Protein AF-A0A848Y645-F1 (afdb_monomer_lite)

Foldseek 3Di:
DDDDDDDDDDPPPVPPPDDPDDDDPVPVVVVVVVLVVCVVPPCVQCNSVQQWDPPQVAQDPVRDRGGHGDDPVNDD

pLDDT: mean 81.91, std 17.4, range [43.12, 98.12]

Radius of gyration: 22.96 Å; chains: 1; bounding box: 69×33×38 Å

Secondary structure (DSSP, 8-state):
------------------------TT-HHHHHHHHHHHHHHTHHHH-TTS---TTTTS--TTSPPPPPP-STT---

Structure (mmCIF, N/CA/C/O backbone):
data_AF-A0A848Y645-F1
#
_entry.id   AF-A0A848Y645-F1
#
loop_
_atom_site.group_PDB
_atom_site.id
_atom_site.type_symbol
_atom_site.label_atom_id
_atom_site.label_alt_id
_atom_site.label_comp_id
_atom_site.label_asym_id
_atom_site.label_entity_id
_atom_site.label_seq_id
_atom_site.pdbx_PDB_ins_code
_atom_site.Cartn_x
_atom_site.Cartn_y
_atom_site.Cartn_z
_atom_site.occupancy
_atom_site.B_iso_or_equiv
_atom_site.auth_seq_id
_atom_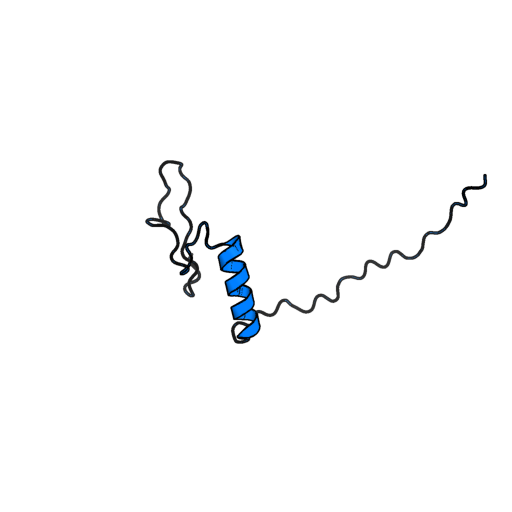site.auth_comp_id
_atom_site.auth_asym_id
_atom_site.auth_atom_id
_atom_site.pdbx_PDB_model_num
ATOM 1 N N . MET A 1 1 ? -57.457 17.875 -17.161 1.00 47.78 1 MET A N 1
ATOM 2 C CA . MET A 1 1 ? -56.173 17.342 -16.659 1.00 47.78 1 MET A CA 1
ATOM 3 C C . MET A 1 1 ? -55.444 18.496 -15.998 1.00 47.78 1 MET A C 1
ATOM 5 O O . MET A 1 1 ? -54.861 19.310 -16.696 1.00 47.78 1 MET A O 1
ATOM 9 N N . PHE A 1 2 ? -55.589 18.651 -14.683 1.00 43.12 2 PHE A N 1
ATOM 10 C CA . PHE A 1 2 ? -54.901 19.705 -13.940 1.00 43.12 2 PHE A CA 1
ATOM 11 C C . PHE A 1 2 ? -53.600 19.115 -13.403 1.00 43.12 2 PHE A C 1
ATOM 13 O O . PHE A 1 2 ? -53.631 18.257 -12.526 1.00 43.12 2 PHE A O 1
ATOM 20 N N . VAL A 1 3 ? -52.472 19.517 -13.985 1.00 47.34 3 VAL A N 1
ATOM 21 C CA . VAL A 1 3 ? -51.150 19.232 -13.423 1.00 47.34 3 VAL A CA 1
ATOM 22 C C . VAL A 1 3 ? -50.881 20.333 -12.408 1.00 47.34 3 VAL A C 1
ATOM 24 O O . VAL A 1 3 ? -50.595 21.472 -12.771 1.00 47.34 3 VAL A O 1
ATOM 27 N N . SER A 1 4 ? -51.065 20.005 -11.134 1.00 49.56 4 SER A N 1
ATOM 28 C CA . SER A 1 4 ? -50.760 20.901 -10.027 1.00 49.56 4 SER A CA 1
ATOM 29 C C . SER A 1 4 ? -49.251 21.107 -9.938 1.00 49.56 4 SER A C 1
ATOM 31 O O . SER A 1 4 ? -48.495 20.167 -9.702 1.00 49.56 4 SER A O 1
ATOM 33 N N . VAL A 1 5 ? -48.828 22.354 -10.117 1.00 63.41 5 VAL A N 1
ATOM 34 C CA . VAL A 1 5 ? -47.514 22.851 -9.713 1.00 63.41 5 VAL A CA 1
ATOM 35 C C . VAL A 1 5 ? -47.567 23.147 -8.211 1.00 63.41 5 VAL A C 1
ATOM 37 O O . VAL A 1 5 ? -48.436 23.884 -7.753 1.00 63.41 5 VAL A O 1
ATOM 40 N N . GLY A 1 6 ? -46.635 22.576 -7.451 1.00 49.53 6 GLY A N 1
ATOM 41 C CA . GLY A 1 6 ? -46.385 22.838 -6.027 1.00 49.53 6 GLY A CA 1
ATOM 42 C C . GLY A 1 6 ? -45.409 21.774 -5.516 1.00 49.53 6 GLY A C 1
ATOM 43 O O . GLY A 1 6 ? -45.529 20.621 -5.899 1.00 49.53 6 GLY A O 1
ATOM 44 N N . LEU A 1 7 ? -44.387 22.039 -4.709 1.00 52.81 7 LEU A N 1
ATOM 45 C CA . LEU A 1 7 ? -44.157 23.103 -3.744 1.00 52.81 7 LEU A CA 1
ATOM 46 C C . LEU A 1 7 ? -42.652 23.078 -3.418 1.00 52.81 7 LEU A C 1
ATOM 48 O O . LEU A 1 7 ? -42.090 22.014 -3.166 1.00 52.81 7 LEU A O 1
ATOM 52 N N . THR A 1 8 ? -41.993 24.234 -3.418 1.00 54.12 8 THR A N 1
ATOM 53 C CA . THR A 1 8 ? -40.633 24.387 -2.888 1.00 54.12 8 THR A CA 1
ATOM 54 C C . THR A 1 8 ? -40.637 24.099 -1.387 1.00 54.12 8 THR A C 1
ATOM 56 O O . THR A 1 8 ? -41.174 24.895 -0.618 1.00 54.12 8 THR A O 1
ATOM 59 N N . ILE A 1 9 ? -40.023 22.993 -0.962 1.00 57.66 9 ILE A N 1
ATOM 60 C CA . ILE A 1 9 ? -39.694 22.745 0.445 1.00 57.66 9 ILE A CA 1
ATOM 61 C C . ILE A 1 9 ? -38.172 22.748 0.581 1.00 57.66 9 ILE A C 1
ATOM 63 O O . ILE A 1 9 ? -37.492 21.867 0.071 1.00 57.66 9 ILE A O 1
ATOM 67 N N . GLY A 1 10 ? -37.678 23.769 1.281 1.00 44.28 10 GLY A N 1
ATOM 68 C CA . GLY A 1 10 ? -36.522 23.680 2.171 1.00 44.28 10 GLY A CA 1
ATOM 69 C C . GLY A 1 10 ? -35.179 23.343 1.535 1.00 44.28 10 GLY A C 1
ATOM 70 O O . GLY A 1 10 ? -34.762 22.190 1.519 1.00 44.28 10 GLY A O 1
ATOM 71 N N . GLY A 1 11 ? -34.434 24.380 1.153 1.00 55.16 11 GLY A N 1
ATOM 72 C CA . GLY A 1 11 ? -32.988 24.317 0.948 1.00 55.16 11 GLY A CA 1
ATOM 73 C C . GLY A 1 11 ? -32.217 24.105 2.254 1.00 55.16 11 GLY A C 1
ATOM 74 O O . GLY A 1 11 ? -31.388 24.934 2.617 1.00 55.16 11 GLY A O 1
ATOM 75 N N . GLN A 1 12 ? -32.447 22.988 2.944 1.00 55.66 12 GLN A N 1
ATOM 76 C CA . GLN A 1 12 ? -31.514 22.499 3.949 1.00 55.66 12 GLN A CA 1
ATOM 77 C C . GLN A 1 12 ? -30.494 21.618 3.234 1.00 55.66 12 GLN A C 1
ATOM 79 O O . GLN A 1 12 ? -30.634 20.403 3.118 1.00 55.66 12 GLN A O 1
ATOM 84 N N . ARG A 1 13 ? -29.431 22.259 2.741 1.00 58.31 13 ARG A N 1
ATOM 85 C CA . ARG A 1 13 ? -28.149 21.575 2.600 1.00 58.31 13 ARG A CA 1
ATOM 86 C C . ARG A 1 13 ? -27.776 21.179 4.030 1.00 58.31 13 ARG A C 1
ATOM 88 O O . ARG A 1 13 ? -27.305 22.021 4.790 1.00 58.31 13 ARG A O 1
ATOM 95 N N . LEU A 1 14 ? -28.109 19.949 4.427 1.00 59.34 14 LEU A N 1
ATOM 96 C CA . LEU A 1 14 ? -27.489 19.312 5.579 1.00 59.34 14 LEU A CA 1
ATOM 97 C C . LEU A 1 14 ? -26.004 19.303 5.230 1.00 59.34 14 LEU A C 1
ATOM 99 O O . LEU A 1 14 ? -25.556 18.507 4.410 1.00 59.34 14 LEU A O 1
ATOM 103 N N . LEU A 1 15 ? -25.281 20.307 5.726 1.00 60.91 15 LEU A N 1
ATOM 104 C CA . LEU A 1 15 ? -23.841 20.231 5.849 1.00 60.91 15 LEU A CA 1
ATOM 105 C C . LEU A 1 15 ? -23.638 18.955 6.645 1.00 60.91 15 LEU A C 1
ATOM 107 O O . LEU A 1 15 ? -24.104 18.870 7.782 1.00 60.91 15 LEU A O 1
ATOM 111 N N . SER A 1 16 ? -23.127 17.935 5.965 1.00 57.66 16 SER A N 1
ATOM 112 C CA . SER A 1 16 ? -22.825 16.651 6.559 1.00 57.66 16 SER A CA 1
ATOM 113 C C . SER A 1 16 ? -22.147 16.914 7.900 1.00 57.66 16 SER A C 1
ATOM 115 O O . SER A 1 16 ? -21.220 17.723 7.985 1.00 57.66 16 SER A O 1
ATOM 117 N N . ASP A 1 17 ? -22.673 16.296 8.950 1.00 62.41 17 ASP A N 1
ATOM 118 C CA . ASP A 1 17 ? -22.021 16.199 10.249 1.00 62.41 17 ASP A CA 1
ATOM 119 C C . ASP A 1 17 ? -20.770 15.326 10.061 1.00 62.41 17 ASP A C 1
ATOM 121 O O . ASP A 1 17 ? -20.755 14.137 10.372 1.00 62.41 17 ASP A O 1
ATOM 125 N N . GLU A 1 18 ? -19.758 15.868 9.379 1.00 66.69 18 GLU A N 1
ATOM 126 C CA . GLU A 1 18 ? -18.535 15.145 9.051 1.00 66.69 18 GLU A CA 1
ATOM 127 C C . GLU A 1 18 ? -17.653 15.171 10.286 1.00 66.69 18 GLU A C 1
ATOM 129 O O . GLU A 1 18 ? -16.789 16.034 10.458 1.00 66.69 18 GLU A O 1
ATOM 134 N N . ALA A 1 19 ? -17.903 14.207 11.173 1.00 70.19 19 ALA A N 1
ATOM 135 C CA . ALA A 1 19 ? -16.930 13.824 12.174 1.00 70.19 19 ALA A CA 1
ATOM 136 C C . ALA A 1 19 ? -15.553 13.684 11.489 1.00 70.19 19 ALA A C 1
ATOM 138 O O . ALA A 1 19 ? -15.476 13.120 10.389 1.00 70.19 19 ALA A O 1
ATOM 139 N N . PRO A 1 20 ? -14.474 14.211 12.095 1.00 80.25 20 PRO A N 1
ATOM 140 C CA . PRO A 1 20 ? -13.153 14.156 11.492 1.00 80.25 20 PRO A CA 1
ATOM 141 C C . PRO A 1 20 ? -12.796 12.721 11.098 1.00 80.25 20 PRO A C 1
ATOM 143 O O . PRO A 1 20 ? -13.049 11.779 11.851 1.00 80.25 20 PRO A O 1
ATOM 146 N N . ILE A 1 21 ? -12.196 12.561 9.914 1.00 83.31 21 ILE A N 1
ATOM 147 C CA . ILE A 1 21 ? -11.692 11.266 9.456 1.00 83.31 21 ILE A CA 1
ATOM 148 C C . ILE A 1 21 ? -10.545 10.853 10.385 1.00 83.31 21 ILE A 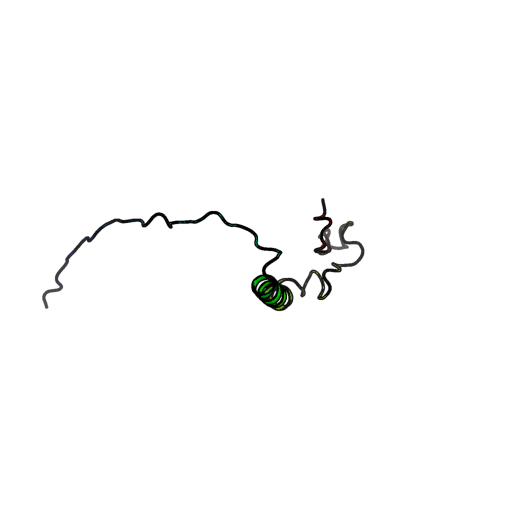C 1
ATOM 150 O O . ILE A 1 21 ? -9.420 11.336 10.271 1.00 83.31 21 ILE A O 1
ATOM 154 N N . GLU A 1 22 ? -10.850 9.963 11.324 1.00 90.12 22 GLU A N 1
ATOM 155 C CA . GLU A 1 22 ? -9.886 9.343 12.225 1.00 90.12 22 GLU A CA 1
ATOM 156 C C . GLU A 1 22 ? -9.450 7.991 11.648 1.00 90.12 22 GLU A C 1
ATOM 158 O O . GLU A 1 22 ? -10.265 7.083 11.460 1.00 90.12 22 GLU A O 1
ATOM 163 N N . LEU A 1 23 ? -8.153 7.839 11.375 1.00 88.81 23 LEU A N 1
ATOM 164 C CA . LEU A 1 23 ? -7.585 6.544 11.008 1.00 88.81 23 LEU A CA 1
ATOM 165 C C . LEU A 1 23 ? -7.514 5.654 12.253 1.00 88.81 23 LEU A C 1
ATOM 167 O O . LEU A 1 23 ? -6.936 6.049 13.262 1.00 88.81 23 LEU A O 1
ATOM 171 N N . LYS A 1 24 ? -8.044 4.429 12.163 1.00 93.94 24 LYS A N 1
ATOM 172 C CA . LYS A 1 24 ? -8.059 3.451 13.265 1.00 93.94 24 LYS A CA 1
ATOM 173 C C . LYS A 1 24 ? -7.204 2.224 12.932 1.00 93.94 24 LYS A C 1
ATOM 175 O O . LYS A 1 24 ? -7.744 1.139 12.735 1.00 93.94 24 LYS A O 1
ATOM 180 N N . PRO A 1 25 ? -5.867 2.358 12.854 1.00 90.19 25 PRO A N 1
ATOM 181 C CA . PRO A 1 25 ? -4.988 1.249 12.477 1.00 90.19 25 PRO A CA 1
ATOM 182 C C . PRO A 1 25 ? -4.972 0.101 13.502 1.00 90.19 25 PRO A C 1
ATOM 184 O O . PRO A 1 25 ? -4.541 -0.995 13.165 1.00 90.19 25 PRO A O 1
ATOM 187 N N . GLY A 1 26 ? -5.432 0.339 14.738 1.00 95.81 26 GLY A N 1
ATOM 188 C CA . GLY A 1 26 ? -5.577 -0.691 15.775 1.00 95.81 26 GLY A CA 1
ATOM 189 C C . GLY A 1 26 ? -6.918 -1.435 15.762 1.00 95.81 26 GLY A C 1
ATOM 190 O O . GLY A 1 26 ? -7.093 -2.368 16.538 1.00 95.81 26 GLY A O 1
ATOM 191 N N . ASP A 1 27 ? -7.871 -1.030 14.919 1.00 97.69 27 ASP A N 1
ATOM 192 C CA . ASP A 1 27 ? -9.130 -1.754 14.746 1.00 97.69 27 ASP A CA 1
ATOM 193 C C . ASP A 1 27 ? -8.919 -2.901 13.749 1.00 97.69 27 ASP A C 1
ATOM 195 O O . ASP A 1 27 ? -8.873 -2.702 12.533 1.00 97.69 27 ASP A O 1
ATOM 199 N N . GLU A 1 28 ? -8.770 -4.120 14.267 1.00 97.56 28 GLU A N 1
ATOM 200 C CA . GLU A 1 28 ? -8.485 -5.308 13.457 1.00 97.56 28 GLU A CA 1
ATOM 201 C C . GLU A 1 28 ? -9.578 -5.602 12.421 1.00 97.56 28 GLU A C 1
ATOM 203 O O . GLU A 1 28 ? -9.275 -6.052 11.312 1.00 97.56 28 GLU 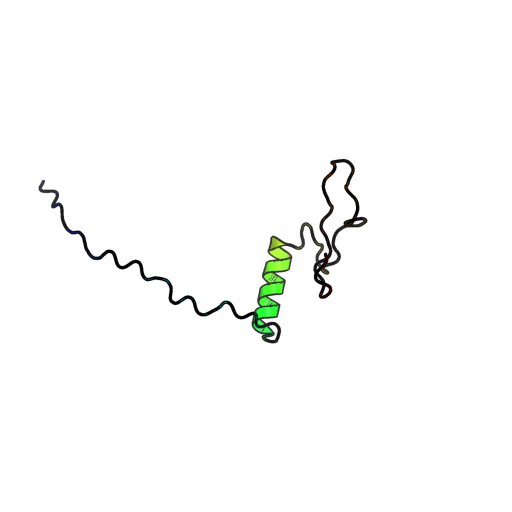A O 1
ATOM 208 N N . ALA A 1 29 ? -10.846 -5.325 12.746 1.00 97.38 29 ALA A N 1
ATOM 209 C CA . ALA A 1 29 ? -11.954 -5.544 11.823 1.00 97.38 29 ALA A CA 1
ATOM 210 C C . ALA A 1 29 ? -11.881 -4.558 10.651 1.00 97.38 29 ALA A C 1
ATOM 212 O O . ALA A 1 29 ? -12.061 -4.949 9.493 1.00 97.38 29 ALA A O 1
ATOM 213 N N . LEU A 1 30 ? -11.546 -3.296 10.935 1.00 96.44 30 LEU A N 1
ATOM 214 C CA . LEU A 1 30 ? -11.334 -2.287 9.902 1.00 96.44 30 LEU A CA 1
ATOM 215 C C . LEU A 1 30 ? -10.114 -2.613 9.029 1.00 96.44 30 LEU A C 1
ATOM 217 O O . LEU A 1 30 ? -10.175 -2.476 7.807 1.00 96.44 30 LEU A O 1
ATOM 221 N N . VAL A 1 31 ? -9.027 -3.108 9.626 1.00 95.94 31 VAL A N 1
ATOM 222 C CA . VAL A 1 31 ? -7.833 -3.552 8.890 1.00 95.94 31 VAL A CA 1
ATOM 223 C C . VAL A 1 31 ? -8.150 -4.747 7.982 1.00 95.94 31 VAL A C 1
ATOM 225 O O . VAL A 1 31 ? -7.740 -4.765 6.819 1.00 95.94 31 VAL A O 1
ATOM 228 N N . ALA A 1 32 ? -8.926 -5.724 8.458 1.00 97.31 32 ALA A N 1
ATOM 229 C CA . ALA A 1 32 ? -9.352 -6.870 7.652 1.00 97.31 32 ALA A CA 1
ATOM 230 C C . ALA A 1 32 ? -10.239 -6.450 6.465 1.00 97.31 32 ALA A C 1
ATOM 232 O O . ALA A 1 32 ? -10.075 -6.955 5.347 1.00 97.31 32 ALA A O 1
ATOM 233 N N . LEU A 1 33 ? -11.138 -5.484 6.678 1.00 97.25 33 LEU A N 1
ATOM 234 C CA . LEU A 1 33 ? -11.903 -4.868 5.596 1.00 97.25 33 LEU A CA 1
ATOM 235 C C . LEU A 1 33 ? -10.973 -4.172 4.591 1.00 97.25 33 LEU A C 1
ATOM 237 O O . LEU A 1 33 ? -11.083 -4.408 3.386 1.00 97.25 33 LEU A O 1
ATOM 241 N N . GLY A 1 34 ? -10.013 -3.384 5.079 1.00 95.50 34 GLY A N 1
ATOM 242 C CA . GLY A 1 34 ? -9.002 -2.718 4.258 1.00 95.50 34 GLY A CA 1
ATOM 243 C C . GLY A 1 34 ? -8.206 -3.694 3.389 1.00 95.50 34 GLY A C 1
ATOM 244 O O . GLY A 1 34 ? -8.009 -3.436 2.204 1.00 95.50 34 GLY A O 1
ATOM 245 N N . LYS A 1 35 ? -7.839 -4.867 3.920 1.00 96.50 35 LYS A N 1
ATOM 246 C CA . LYS A 1 35 ? -7.183 -5.935 3.147 1.00 96.50 35 LYS A CA 1
ATOM 247 C C . LYS A 1 35 ? -8.044 -6.422 1.978 1.00 96.50 35 LYS A C 1
ATOM 249 O O . LYS A 1 35 ? -7.524 -6.634 0.885 1.00 96.50 35 LYS A O 1
ATOM 254 N N . THR A 1 36 ? -9.351 -6.579 2.186 1.00 98.06 36 THR A N 1
ATOM 255 C CA . THR A 1 36 ? -10.283 -6.991 1.120 1.00 98.06 36 THR A CA 1
ATOM 256 C C . THR A 1 36 ? -10.346 -5.938 0.016 1.00 98.06 36 THR A C 1
ATOM 258 O O . THR A 1 36 ? -10.229 -6.266 -1.165 1.00 98.06 36 THR A O 1
ATOM 261 N N . VAL A 1 37 ? -10.460 -4.663 0.399 1.00 97.44 37 VAL A N 1
ATOM 262 C CA . VAL A 1 37 ? -10.436 -3.534 -0.542 1.00 97.44 37 VAL A CA 1
ATOM 263 C C . VAL A 1 37 ? -9.111 -3.487 -1.304 1.00 97.44 37 VAL A C 1
ATOM 265 O O . VAL A 1 37 ? -9.119 -3.320 -2.522 1.00 97.44 37 VAL A O 1
ATOM 268 N N . TYR A 1 38 ? -7.987 -3.685 -0.614 1.00 96.94 38 TYR A N 1
ATOM 269 C CA . TYR A 1 38 ? -6.656 -3.666 -1.212 1.00 96.94 38 TYR A CA 1
ATOM 270 C C . TYR A 1 38 ? -6.492 -4.744 -2.289 1.00 96.94 38 TYR A C 1
ATOM 272 O O . TYR A 1 38 ? -6.067 -4.447 -3.404 1.00 96.94 38 TYR A O 1
ATOM 280 N N . VAL A 1 39 ? -6.879 -5.988 -1.990 1.00 97.44 39 VAL A N 1
ATOM 281 C CA . VAL A 1 39 ? -6.807 -7.092 -2.961 1.00 97.44 39 VAL A CA 1
ATOM 282 C C . VAL A 1 39 ? -7.683 -6.814 -4.182 1.00 97.44 39 VAL A C 1
ATOM 284 O O . VAL A 1 39 ? -7.267 -7.088 -5.304 1.00 97.44 39 VAL A O 1
ATOM 287 N N . ALA A 1 40 ? -8.874 -6.250 -3.977 1.00 98.12 40 ALA A N 1
ATOM 288 C CA . ALA A 1 40 ? -9.815 -5.987 -5.060 1.00 98.12 40 ALA A CA 1
ATOM 289 C C . ALA A 1 40 ? -9.403 -4.818 -5.973 1.00 98.12 40 ALA A C 1
ATOM 291 O O . ALA A 1 40 ? -9.769 -4.826 -7.145 1.00 98.12 40 ALA A O 1
ATOM 292 N N . ASN A 1 41 ? -8.675 -3.820 -5.456 1.00 97.94 41 ASN A N 1
ATOM 293 C CA . ASN A 1 41 ? -8.486 -2.544 -6.164 1.00 97.94 41 ASN A CA 1
ATOM 294 C C . ASN A 1 41 ? -7.025 -2.118 -6.358 1.00 97.94 41 ASN A C 1
ATOM 296 O O . ASN A 1 41 ? -6.736 -1.354 -7.273 1.00 97.94 41 ASN A O 1
ATOM 300 N N . CYS A 1 42 ? -6.106 -2.567 -5.506 1.00 96.69 42 CYS A N 1
ATOM 301 C CA . CYS A 1 42 ? -4.735 -2.048 -5.455 1.00 96.69 42 CYS A CA 1
ATOM 302 C C . CYS A 1 42 ? -3.711 -3.093 -5.910 1.00 96.69 42 CYS A C 1
ATOM 304 O O . CYS A 1 42 ? -2.732 -2.770 -6.589 1.00 96.69 42 CYS A O 1
ATOM 306 N N . ALA A 1 43 ? -3.952 -4.357 -5.553 1.00 97.44 43 ALA A N 1
ATOM 307 C CA . ALA A 1 43 ? -3.005 -5.449 -5.753 1.00 97.44 43 ALA A CA 1
ATOM 308 C C . ALA A 1 43 ? -2.684 -5.738 -7.228 1.00 97.44 43 ALA A C 1
ATOM 310 O O . ALA A 1 43 ? -1.624 -6.286 -7.521 1.00 97.44 43 ALA A O 1
ATOM 311 N N . SER A 1 44 ? -3.553 -5.343 -8.166 1.00 96.62 44 SER A N 1
ATOM 312 C CA . SER A 1 44 ? -3.303 -5.498 -9.606 1.00 96.62 44 SER A CA 1
ATOM 313 C C . SER A 1 44 ? -2.059 -4.747 -10.084 1.00 96.62 44 SER A C 1
ATOM 315 O O . SER A 1 44 ? -1.441 -5.161 -11.061 1.00 96.62 44 SER A O 1
ATOM 317 N N . CYS A 1 45 ? -1.698 -3.655 -9.405 1.00 94.44 45 CYS A N 1
ATOM 318 C CA . CYS A 1 45 ? -0.532 -2.842 -9.742 1.00 94.44 45 CYS A CA 1
ATOM 319 C C . CYS A 1 45 ? 0.551 -2.945 -8.667 1.00 94.44 45 CYS A C 1
ATOM 321 O O . CYS A 1 45 ? 1.720 -3.124 -8.994 1.00 94.44 45 CYS A O 1
ATOM 323 N N . HIS A 1 46 ? 0.163 -2.867 -7.392 1.00 95.00 46 HIS A N 1
ATOM 324 C CA . HIS A 1 46 ? 1.094 -2.786 -6.262 1.00 95.00 46 HIS A CA 1
ATOM 325 C C . HIS A 1 46 ? 1.489 -4.148 -5.674 1.00 95.00 46 HIS A C 1
ATOM 327 O O . HIS A 1 46 ? 2.253 -4.194 -4.714 1.00 95.00 46 HIS A O 1
ATOM 333 N N . GLY A 1 47 ? 0.992 -5.246 -6.249 1.00 95.50 47 GLY A N 1
ATOM 334 C CA . GLY A 1 47 ? 1.255 -6.595 -5.762 1.00 95.50 47 GLY A CA 1
ATOM 335 C C . GLY A 1 47 ? 0.367 -6.984 -4.580 1.00 95.50 47 GLY A C 1
ATOM 336 O O . GLY A 1 47 ? -0.237 -6.144 -3.917 1.00 95.50 47 GLY A O 1
ATOM 337 N N . LYS A 1 48 ? 0.218 -8.288 -4.343 1.00 95.44 48 LYS A N 1
ATOM 338 C CA . LYS A 1 48 ? -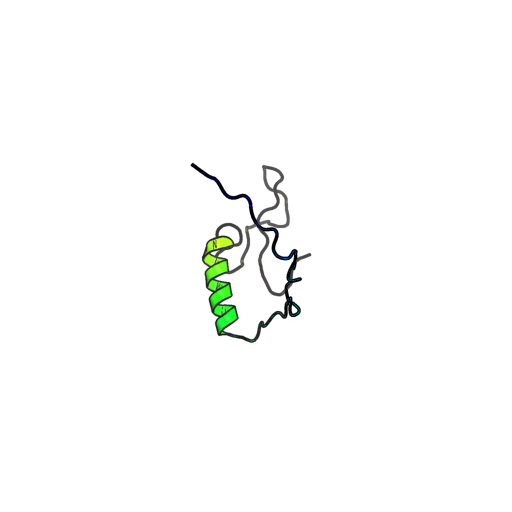0.694 -8.813 -3.307 1.00 95.44 48 LYS A CA 1
ATOM 339 C C . LYS A 1 48 ? -0.117 -8.703 -1.891 1.00 95.44 48 LYS A C 1
ATOM 341 O O . LYS A 1 48 ? -0.882 -8.694 -0.929 1.00 95.44 48 LYS A O 1
ATOM 346 N N . ASP A 1 49 ? 1.206 -8.635 -1.790 1.00 94.00 49 ASP A N 1
ATOM 347 C CA . ASP A 1 49 ? 1.998 -8.588 -0.563 1.00 94.00 49 ASP A CA 1
ATOM 348 C C . ASP A 1 49 ? 2.606 -7.183 -0.347 1.00 94.00 49 ASP A C 1
ATOM 350 O O . ASP A 1 49 ? 3.527 -7.026 0.452 1.00 94.00 49 ASP A O 1
ATOM 354 N N . LEU A 1 50 ? 2.050 -6.154 -1.008 1.00 94.69 50 LEU A N 1
ATOM 355 C CA . LEU A 1 50 ? 2.462 -4.743 -0.928 1.00 94.69 50 LEU A CA 1
ATOM 356 C C . LEU A 1 50 ? 3.830 -4.435 -1.564 1.00 94.69 50 LEU A C 1
ATOM 358 O O . LEU A 1 50 ? 4.405 -3.380 -1.301 1.00 94.69 50 LEU A O 1
ATOM 362 N N . GLU A 1 51 ? 4.357 -5.340 -2.386 1.00 93.25 51 GLU A N 1
ATOM 363 C CA . GLU A 1 51 ? 5.740 -5.352 -2.865 1.00 93.25 51 GLU A CA 1
ATOM 364 C C . GLU A 1 51 ? 6.065 -4.301 -3.941 1.00 93.25 51 GLU A C 1
ATOM 366 O O . GLU A 1 51 ? 7.229 -3.937 -4.125 1.00 93.25 51 GLU A O 1
ATOM 371 N N . GLY A 1 52 ? 5.049 -3.793 -4.640 1.00 93.31 52 GLY A N 1
ATOM 372 C CA . GLY A 1 52 ? 5.228 -2.945 -5.812 1.00 93.31 52 GLY A CA 1
ATOM 373 C C . GLY A 1 52 ? 5.855 -3.688 -6.995 1.00 93.31 52 GLY A C 1
ATOM 374 O O . GLY A 1 52 ? 6.054 -4.903 -6.997 1.00 93.31 52 GLY A O 1
ATOM 375 N N . GLN A 1 53 ? 6.169 -2.941 -8.046 1.00 93.31 53 GLN A N 1
ATOM 376 C CA . GLN A 1 53 ? 6.846 -3.466 -9.225 1.00 93.31 53 GLN A CA 1
ATOM 377 C C . GLN A 1 53 ? 8.375 -3.331 -9.098 1.00 93.31 53 GLN A C 1
ATOM 379 O O . GLN A 1 53 ? 8.882 -2.420 -8.434 1.00 93.31 53 GLN A O 1
ATOM 384 N N . PRO A 1 54 ? 9.156 -4.207 -9.758 1.00 91.25 54 PRO A N 1
ATOM 385 C CA . PRO A 1 54 ? 10.605 -4.058 -9.829 1.00 91.25 54 PRO A CA 1
ATOM 386 C C . PRO A 1 54 ? 11.006 -2.706 -10.426 1.00 91.25 54 PRO A C 1
ATOM 388 O O . PRO A 1 54 ? 10.337 -2.193 -11.319 1.00 91.25 54 PRO A O 1
ATOM 391 N N . ASN A 1 55 ? 12.136 -2.159 -9.974 1.00 91.44 55 ASN A N 1
ATOM 392 C CA . ASN A 1 55 ? 12.682 -0.890 -10.470 1.00 91.44 55 ASN A CA 1
ATOM 393 C C . ASN A 1 55 ? 11.695 0.293 -10.407 1.00 91.44 55 ASN A C 1
ATOM 395 O O . ASN A 1 55 ? 11.840 1.235 -11.176 1.00 91.44 55 ASN A O 1
ATOM 399 N N . TRP A 1 56 ? 10.732 0.292 -9.477 1.00 91.50 56 TRP A N 1
ATOM 400 C CA . TRP A 1 56 ? 9.708 1.342 -9.360 1.00 91.50 56 TRP A CA 1
ATOM 401 C C . TRP A 1 56 ? 10.251 2.765 -9.187 1.00 91.50 56 TRP A C 1
ATOM 403 O O . TRP A 1 56 ? 9.544 3.725 -9.460 1.00 91.50 56 TRP A O 1
ATOM 413 N N . LYS A 1 57 ? 11.515 2.919 -8.776 1.00 91.19 57 LYS A N 1
ATOM 414 C CA . LYS A 1 57 ? 12.209 4.214 -8.683 1.00 91.19 57 LYS A CA 1
ATOM 415 C C . LYS A 1 57 ? 12.784 4.710 -10.015 1.00 91.19 57 LYS A C 1
ATOM 417 O O . LYS A 1 57 ? 13.487 5.717 -10.038 1.00 91.19 57 LYS A O 1
ATOM 422 N N . SER A 1 58 ? 12.570 3.996 -11.113 1.00 92.31 58 SER A N 1
ATOM 423 C CA . SER A 1 58 ? 13.098 4.341 -12.430 1.00 92.31 58 SER A CA 1
ATOM 424 C C . SER A 1 58 ? 11.990 4.262 -13.479 1.00 92.31 58 SER A C 1
ATOM 426 O O . SER A 1 58 ? 11.244 3.283 -13.481 1.00 92.31 58 SER A O 1
ATOM 428 N N . PRO A 1 59 ? 11.881 5.256 -14.381 1.00 91.69 59 PRO A N 1
ATOM 429 C CA . PRO A 1 59 ? 10.902 5.213 -15.457 1.00 91.69 59 PRO A CA 1
ATOM 430 C C . PRO A 1 59 ? 11.091 3.982 -16.343 1.00 91.69 59 PRO A C 1
ATOM 432 O O . PRO A 1 59 ? 12.218 3.592 -16.663 1.00 91.69 59 PRO A O 1
ATOM 435 N N . GLY A 1 60 ? 9.974 3.389 -16.748 1.00 82.75 60 GLY A N 1
ATOM 436 C CA . GLY A 1 60 ? 9.934 2.284 -17.686 1.00 82.75 60 GLY A CA 1
ATOM 437 C C . GLY A 1 60 ? 10.213 2.703 -19.136 1.00 82.75 60 GLY A C 1
ATOM 438 O O . GLY A 1 60 ? 10.465 3.875 -19.432 1.00 82.75 60 GLY A O 1
ATOM 439 N N . PRO A 1 61 ? 10.137 1.743 -20.074 1.00 81.50 61 PRO A N 1
ATOM 440 C CA . PRO A 1 61 ? 10.336 1.984 -21.507 1.00 81.50 61 PRO A CA 1
ATOM 441 C C . PRO A 1 61 ? 9.327 2.968 -22.118 1.00 81.50 61 PRO A C 1
ATOM 443 O O . PRO A 1 61 ? 9.606 3.592 -23.137 1.00 81.50 61 PRO A O 1
ATOM 446 N N . ASP A 1 62 ? 8.155 3.092 -21.500 1.00 84.94 62 ASP A N 1
ATOM 447 C CA . ASP A 1 62 ? 7.074 4.015 -21.844 1.00 84.94 62 ASP A CA 1
ATOM 448 C C . ASP A 1 62 ? 7.127 5.328 -21.038 1.00 84.94 62 ASP A C 1
ATOM 450 O O . ASP A 1 62 ? 6.200 6.131 -21.104 1.00 84.94 62 ASP A O 1
ATOM 454 N N . VAL A 1 63 ? 8.219 5.563 -20.297 1.00 76.69 63 VAL A N 1
ATOM 455 C CA . VAL A 1 63 ? 8.449 6.720 -19.411 1.00 76.69 63 VAL A CA 1
ATOM 456 C C . VAL A 1 63 ? 7.491 6.773 -18.205 1.00 76.69 63 VAL A C 1
ATOM 458 O O . VAL A 1 63 ? 7.542 7.717 -17.418 1.00 76.69 63 VAL A O 1
ATOM 461 N N . ASN A 1 64 ? 6.663 5.747 -17.982 1.00 87.88 64 ASN A N 1
ATOM 462 C CA . ASN A 1 64 ? 5.823 5.668 -16.790 1.00 87.88 64 ASN A CA 1
ATOM 463 C C . ASN A 1 64 ? 6.611 5.124 -15.596 1.00 87.88 64 ASN A C 1
ATOM 465 O O . ASN A 1 64 ? 7.485 4.267 -15.737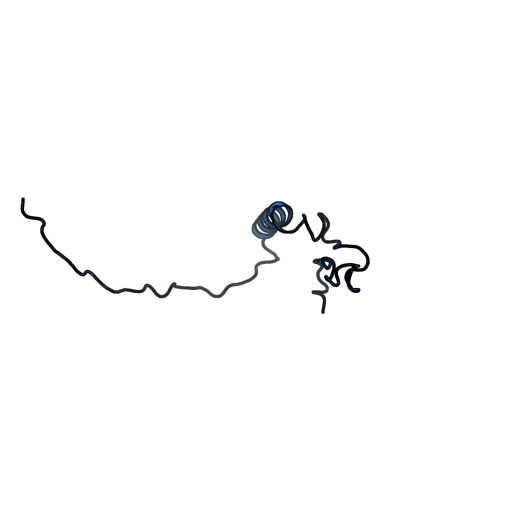 1.00 87.88 64 ASN A O 1
ATOM 469 N N . MET A 1 65 ? 6.287 5.614 -14.399 1.00 91.62 65 MET A N 1
ATOM 470 C CA . MET A 1 65 ? 6.827 5.061 -13.160 1.00 91.62 65 MET A CA 1
ATOM 471 C C . MET A 1 65 ? 6.094 3.758 -12.821 1.00 91.62 65 MET A C 1
ATOM 473 O O . MET A 1 65 ? 4.860 3.760 -12.779 1.00 91.62 65 MET A O 1
ATOM 477 N N . PRO A 1 66 ? 6.816 2.655 -12.563 1.00 93.44 66 PRO A N 1
ATOM 478 C CA . PRO A 1 66 ? 6.197 1.436 -12.066 1.00 93.44 66 PRO A CA 1
ATOM 479 C C . PRO A 1 66 ? 5.566 1.665 -10.685 1.00 93.44 66 PRO A C 1
ATOM 481 O O . PRO A 1 66 ? 5.945 2.576 -9.947 1.00 93.44 66 PRO A O 1
ATOM 484 N N . ALA A 1 67 ? 4.601 0.824 -10.321 1.00 93.00 67 ALA A N 1
ATOM 485 C CA . ALA A 1 67 ? 3.877 0.969 -9.062 1.00 93.00 67 ALA A CA 1
ATOM 486 C C . ALA A 1 67 ? 4.816 0.803 -7.842 1.00 93.00 67 ALA A C 1
ATOM 488 O O . ALA A 1 67 ? 5.497 -0.222 -7.747 1.00 93.00 67 ALA A O 1
ATOM 489 N N . PRO A 1 68 ? 4.863 1.757 -6.892 1.00 93.25 68 PRO A N 1
ATOM 490 C CA . PRO A 1 68 ? 5.690 1.638 -5.692 1.00 93.25 68 PRO A CA 1
ATOM 491 C C . PRO A 1 68 ? 5.126 0.620 -4.679 1.00 93.25 68 PRO A C 1
ATOM 493 O O . PRO A 1 68 ? 3.935 0.302 -4.725 1.00 93.25 68 PRO A O 1
ATOM 496 N N . PRO A 1 69 ? 5.936 0.144 -3.719 1.00 93.69 69 PRO A N 1
ATOM 497 C CA . PRO A 1 69 ? 5.467 -0.654 -2.596 1.00 93.69 69 PRO A CA 1
ATOM 498 C C . PRO A 1 69 ? 4.615 0.188 -1.643 1.00 93.69 69 PRO A C 1
ATOM 500 O O . PRO A 1 69 ? 4.883 1.375 -1.432 1.00 93.69 69 PRO A O 1
ATOM 503 N N . HIS A 1 70 ? 3.615 -0.440 -1.028 1.00 91.31 70 HIS A N 1
ATOM 504 C CA . HIS A 1 70 ? 2.758 0.179 -0.012 1.00 91.31 70 HIS A CA 1
ATOM 505 C C . HIS A 1 70 ? 3.139 -0.347 1.374 1.00 91.31 70 HIS A C 1
ATOM 507 O O . HIS A 1 70 ? 2.419 -1.149 1.960 1.00 91.31 70 HIS A O 1
ATOM 513 N N . ASP A 1 71 ? 4.279 0.088 1.903 1.00 84.06 71 ASP A N 1
ATOM 514 C CA . ASP A 1 71 ? 4.728 -0.284 3.244 1.00 84.06 71 ASP A CA 1
ATOM 515 C C . ASP A 1 71 ? 4.699 0.902 4.227 1.00 84.06 71 ASP A C 1
ATOM 517 O O . ASP A 1 71 ? 4.357 2.038 3.890 1.00 84.06 71 ASP A O 1
ATOM 521 N N . HIS A 1 72 ? 5.042 0.618 5.486 1.00 81.88 72 HIS A N 1
ATOM 522 C CA . HIS A 1 72 ? 5.048 1.588 6.583 1.00 81.88 72 HIS A CA 1
ATOM 523 C C . HIS A 1 72 ? 6.073 2.719 6.414 1.00 81.88 72 HIS A C 1
ATOM 525 O O . HIS A 1 72 ? 6.031 3.683 7.177 1.00 81.88 72 HIS A O 1
ATOM 531 N N . THR A 1 73 ? 6.998 2.618 5.454 1.00 80.56 73 THR A N 1
ATOM 532 C CA . THR A 1 73 ? 7.977 3.677 5.191 1.00 80.56 73 THR A CA 1
ATOM 533 C C . THR A 1 7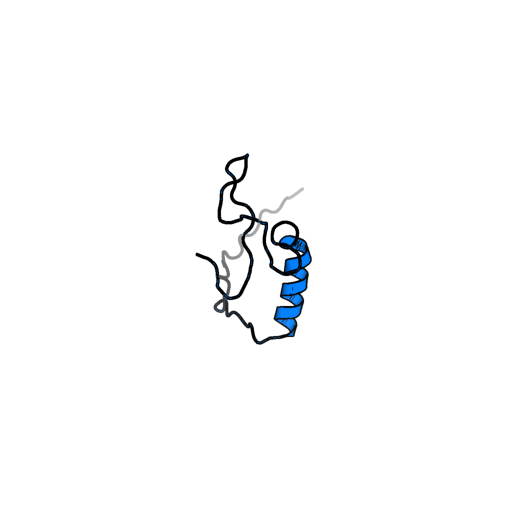3 ? 7.361 4.851 4.426 1.00 80.56 73 THR A C 1
ATOM 535 O O . THR A 1 73 ? 7.949 5.930 4.410 1.00 80.56 73 THR A O 1
ATOM 538 N N . GLY A 1 74 ? 6.157 4.680 3.856 1.00 68.12 74 GLY A N 1
ATOM 539 C CA . GLY A 1 74 ? 5.341 5.774 3.316 1.00 68.12 74 GLY A CA 1
ATOM 540 C C . GLY A 1 74 ? 5.953 6.512 2.122 1.00 68.12 74 GLY A C 1
ATOM 541 O O . GLY A 1 74 ? 5.609 7.666 1.906 1.00 68.12 74 GLY A O 1
ATOM 542 N N . HIS A 1 75 ? 6.862 5.857 1.397 1.00 62.53 75 HIS A N 1
ATOM 543 C CA . HIS A 1 75 ? 7.662 6.342 0.266 1.00 62.53 75 HIS A CA 1
ATOM 544 C C . HIS A 1 75 ? 7.426 7.790 -0.228 1.00 62.53 75 HIS A C 1
ATOM 546 O O . HIS A 1 75 ? 6.465 8.082 -0.939 1.00 62.53 75 HIS A O 1
ATOM 552 N N . THR A 1 76 ? 8.407 8.647 0.083 1.00 53.09 76 THR A N 1
ATOM 553 C CA . THR A 1 76 ? 8.913 9.737 -0.777 1.00 53.09 76 THR A CA 1
ATOM 554 C C . THR A 1 76 ? 9.291 9.260 -2.175 1.00 53.09 76 THR A C 1
ATOM 556 O O . THR A 1 76 ? 9.822 8.123 -2.258 1.00 53.09 76 THR A O 1
#

Sequence (76 aa):
MFVSVGLTIGGQRLLSDEAPIELKPGDEALVALGKTVYVANCASCHGKDLEGQPNWKSPGPDVNMPAPPHDHTGHT